Protein AF-A0A0S3UJC1-F1 (afdb_monomer)

Sequence (172 aa):
MKTEENPIAEGQLEIYDGTDDLPFRCIKFSKAYITEFRETFDVLSGGEMTTYVQISPMEMTINKRLDIERRLFWLWNRTPQKPMQMQEVVADPDVHINDAYWINPNGEKCREFPIGEAVKLYLVLGNYNVGQTIQFDFEEETDEGVCHASCSGRTDDKGMVIIEDFELTKKE

Structure (mmCIF, N/CA/C/O backbone):
data_AF-A0A0S3UJC1-F1
#
_entry.id   AF-A0A0S3UJC1-F1
#
loop_
_atom_site.group_PDB
_atom_site.id
_atom_site.type_symbol
_atom_site.label_atom_id
_atom_site.label_alt_id
_atom_site.label_comp_id
_atom_site.label_asym_id
_atom_site.label_entity_id
_atom_site.label_seq_id
_atom_site.pdbx_PDB_ins_code
_atom_site.Cartn_x
_atom_site.Cartn_y
_atom_site.Cartn_z
_atom_site.occupancy
_atom_site.B_iso_or_equiv
_atom_site.auth_seq_id
_atom_site.auth_comp_id
_atom_site.auth_asym_id
_atom_site.auth_atom_id
_atom_site.pdbx_PDB_model_num
ATOM 1 N N . MET A 1 1 ? 34.733 -0.532 -36.018 1.00 43.62 1 MET A N 1
ATOM 2 C CA . MET A 1 1 ? 35.563 0.095 -34.967 1.00 43.62 1 MET A CA 1
ATOM 3 C C . MET A 1 1 ? 34.755 0.066 -33.684 1.00 43.62 1 MET A C 1
ATOM 5 O O . MET A 1 1 ? 33.638 0.551 -33.708 1.00 43.62 1 MET A O 1
ATOM 9 N N . LYS A 1 2 ? 35.263 -0.535 -32.602 1.00 46.19 2 LYS A N 1
ATOM 10 C CA . LYS A 1 2 ? 34.748 -0.235 -31.259 1.00 46.19 2 LYS A CA 1
ATOM 11 C C . LYS A 1 2 ? 35.400 1.090 -30.883 1.00 46.19 2 LYS A C 1
ATOM 13 O O . LYS A 1 2 ? 36.593 1.095 -30.609 1.00 46.19 2 LYS A O 1
ATOM 18 N N . THR A 1 3 ? 34.697 2.203 -31.045 1.00 52.50 3 THR A N 1
ATOM 19 C CA . THR A 1 3 ? 35.286 3.541 -30.857 1.00 52.50 3 THR A CA 1
ATOM 20 C C . THR A 1 3 ? 35.472 3.916 -29.392 1.00 52.50 3 THR A C 1
ATOM 22 O O . THR A 1 3 ? 36.123 4.914 -29.114 1.00 52.50 3 THR A O 1
ATOM 25 N N . GLU A 1 4 ? 34.963 3.116 -28.456 1.00 56.91 4 GLU A N 1
ATOM 26 C CA . GLU A 1 4 ? 35.023 3.420 -27.029 1.00 56.91 4 GLU A CA 1
ATOM 27 C C . GLU A 1 4 ? 35.572 2.227 -26.237 1.00 56.91 4 GLU A C 1
ATOM 29 O O . GLU A 1 4 ? 35.058 1.109 -26.332 1.00 56.91 4 GLU A O 1
ATOM 34 N N . GLU A 1 5 ? 36.636 2.467 -25.463 1.00 56.91 5 GLU A N 1
ATOM 35 C CA . GLU A 1 5 ? 37.244 1.471 -24.565 1.00 56.91 5 GLU A CA 1
ATOM 36 C C . GLU A 1 5 ? 36.394 1.232 -23.306 1.00 56.91 5 GLU A C 1
ATOM 38 O O . GLU A 1 5 ? 36.398 0.130 -22.760 1.00 56.91 5 GLU A O 1
ATOM 43 N N . ASN A 1 6 ? 35.599 2.223 -22.890 1.00 57.81 6 ASN A N 1
ATOM 44 C CA . ASN A 1 6 ? 34.696 2.160 -21.740 1.00 57.81 6 ASN A CA 1
ATOM 45 C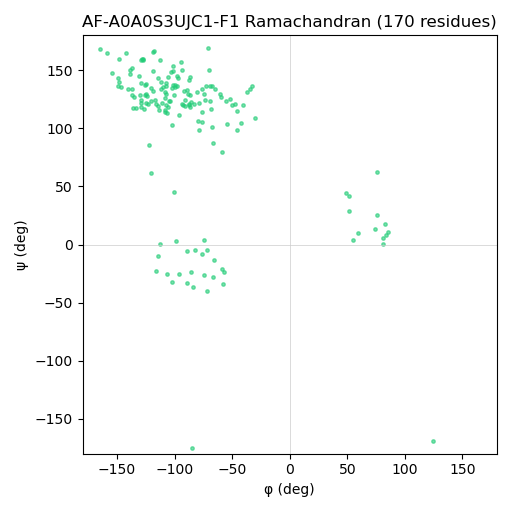 C . ASN A 1 6 ? 33.293 2.650 -22.145 1.00 57.81 6 ASN A C 1
ATOM 47 O O . ASN A 1 6 ? 33.212 3.553 -22.971 1.00 57.81 6 ASN A O 1
ATOM 51 N N . PRO A 1 7 ? 32.199 2.085 -21.601 1.00 61.50 7 PRO A N 1
ATOM 52 C CA . PRO A 1 7 ? 30.844 2.527 -21.915 1.00 61.50 7 PRO A CA 1
ATOM 53 C C . PRO A 1 7 ? 30.569 3.863 -21.222 1.00 61.50 7 PRO A C 1
ATOM 55 O O . PRO A 1 7 ? 30.722 3.959 -20.005 1.00 61.50 7 PRO A O 1
ATOM 58 N N . ILE A 1 8 ? 30.177 4.885 -21.982 1.00 61.50 8 ILE A N 1
ATOM 59 C CA . ILE A 1 8 ? 30.103 6.269 -21.472 1.00 61.50 8 ILE A CA 1
ATOM 60 C C . ILE A 1 8 ? 28.668 6.813 -21.484 1.00 61.50 8 ILE A C 1
ATOM 62 O O . ILE A 1 8 ? 28.347 7.721 -20.724 1.00 61.50 8 ILE A O 1
ATOM 66 N N . ALA A 1 9 ? 27.782 6.263 -22.320 1.00 64.38 9 ALA A N 1
ATOM 67 C CA . ALA A 1 9 ? 26.493 6.886 -22.594 1.00 64.38 9 ALA A CA 1
ATOM 68 C C . ALA A 1 9 ? 25.361 6.318 -21.722 1.00 64.38 9 ALA A C 1
ATOM 70 O O . ALA A 1 9 ? 24.917 5.177 -21.900 1.00 64.38 9 ALA A O 1
ATOM 71 N N . GLU A 1 10 ? 24.868 7.152 -20.809 1.00 81.38 10 GLU A N 1
ATOM 72 C CA . GLU A 1 10 ? 23.482 7.104 -20.344 1.00 81.38 10 GLU A CA 1
ATOM 73 C C . GLU A 1 10 ? 22.629 7.964 -21.277 1.00 81.38 10 GLU A C 1
ATOM 75 O O . GLU A 1 10 ? 23.070 9.015 -21.746 1.00 81.38 10 GLU A O 1
ATOM 80 N N . GLY A 1 11 ? 21.411 7.524 -21.575 1.00 83.88 11 GLY A N 1
ATOM 81 C CA . GLY A 1 11 ? 20.550 8.269 -22.480 1.00 83.88 11 GLY A CA 1
ATOM 82 C C . GLY A 1 11 ? 19.095 7.842 -22.441 1.00 83.88 11 GLY A C 1
ATOM 83 O O . GLY A 1 11 ? 18.719 6.818 -21.861 1.00 83.88 11 GLY A O 1
ATOM 84 N N . GLN A 1 12 ? 18.265 8.672 -23.064 1.00 88.81 12 GLN A N 1
ATOM 85 C CA . GLN A 1 12 ? 16.825 8.494 -23.115 1.00 88.81 12 GLN A CA 1
ATOM 86 C C . GLN A 1 12 ? 16.295 8.873 -24.501 1.00 88.81 12 GLN A C 1
ATOM 88 O O . GLN A 1 12 ? 16.650 9.915 -25.043 1.00 88.81 12 GLN A O 1
ATOM 93 N N . LEU A 1 13 ? 15.436 8.018 -25.060 1.00 87.62 13 LEU A N 1
ATOM 94 C CA . LEU A 1 13 ? 14.645 8.286 -26.257 1.00 87.62 13 LEU A CA 1
ATOM 95 C C . LEU A 1 13 ? 13.173 8.392 -25.862 1.00 87.62 13 LEU A C 1
ATOM 97 O O . LEU A 1 13 ? 12.596 7.444 -25.318 1.00 87.62 13 LEU A O 1
ATOM 101 N N . GLU A 1 14 ? 12.574 9.537 -26.158 1.00 89.12 14 GLU A N 1
ATOM 102 C CA . GLU A 1 14 ? 11.166 9.827 -25.907 1.00 89.12 14 GLU A CA 1
ATOM 103 C C . GLU A 1 14 ? 10.409 9.933 -27.230 1.00 89.12 14 GLU A C 1
ATOM 105 O O . GLU A 1 14 ? 10.867 10.570 -28.176 1.00 89.12 14 GLU A O 1
ATOM 110 N N . ILE A 1 15 ? 9.251 9.284 -27.296 1.00 86.38 15 ILE A N 1
ATOM 111 C CA . ILE A 1 15 ? 8.338 9.324 -28.435 1.00 86.38 15 ILE A CA 1
ATOM 112 C C . ILE A 1 15 ? 7.014 9.872 -27.925 1.00 86.38 15 ILE A C 1
ATOM 114 O O . ILE A 1 15 ? 6.423 9.297 -27.008 1.00 86.38 15 ILE A O 1
ATOM 118 N N . TYR A 1 16 ? 6.563 10.954 -28.546 1.00 84.31 16 TYR A N 1
ATOM 119 C CA . TYR A 1 16 ? 5.320 11.651 -28.244 1.00 84.31 16 TYR A CA 1
ATOM 120 C C . TYR A 1 16 ? 4.290 11.344 -29.336 1.00 84.31 16 TYR A C 1
ATOM 122 O O . TYR A 1 16 ? 4.651 11.199 -30.504 1.00 84.31 16 TYR A O 1
ATOM 130 N N . ASP A 1 17 ? 3.019 11.226 -28.960 1.00 83.00 17 ASP A N 1
ATOM 131 C CA . ASP A 1 17 ? 1.898 11.053 -29.897 1.00 83.00 17 ASP A CA 1
ATOM 132 C C . ASP A 1 17 ? 1.306 12.392 -30.375 1.00 83.00 17 ASP A C 1
ATOM 134 O O . ASP A 1 17 ? 0.464 12.415 -31.272 1.00 83.00 17 ASP A O 1
ATOM 138 N N . GLY A 1 18 ? 1.793 13.503 -29.814 1.00 76.44 18 GLY A N 1
ATOM 139 C CA . GLY A 1 18 ? 1.389 14.861 -30.161 1.00 76.44 18 GLY A CA 1
ATOM 140 C C . GLY A 1 18 ? 0.092 15.322 -29.495 1.00 76.44 18 GLY A C 1
ATOM 141 O O . GLY A 1 18 ? -0.371 16.411 -29.827 1.00 76.44 18 GLY A O 1
ATOM 142 N N . THR A 1 19 ? -0.497 14.528 -28.590 1.00 76.75 19 THR A N 1
ATOM 143 C CA . THR A 1 19 ? -1.744 14.888 -27.893 1.00 76.75 19 THR A CA 1
ATOM 144 C C . THR A 1 19 ? -1.540 15.368 -26.461 1.00 76.75 19 THR A C 1
ATOM 146 O O . THR A 1 19 ? -2.280 16.245 -26.025 1.00 76.75 19 THR A O 1
ATOM 149 N N . ASP A 1 20 ? -0.522 14.853 -25.768 1.00 71.50 20 ASP A N 1
ATOM 150 C CA . ASP A 1 20 ? -0.174 15.228 -24.395 1.00 71.50 20 ASP A CA 1
ATOM 151 C C . ASP A 1 20 ? 1.312 15.617 -24.287 1.00 71.50 20 ASP A C 1
ATOM 153 O O . ASP A 1 20 ? 2.147 15.185 -25.084 1.00 71.50 20 ASP A O 1
ATOM 157 N N . ASP A 1 21 ? 1.665 16.358 -23.231 1.00 76.00 21 ASP A N 1
ATOM 158 C CA . ASP A 1 21 ? 3.061 16.684 -22.879 1.00 76.00 21 ASP A CA 1
ATOM 159 C C . ASP A 1 21 ? 3.828 15.487 -22.271 1.00 76.00 21 ASP A C 1
ATOM 161 O O . ASP A 1 21 ? 4.977 15.614 -21.842 1.00 76.00 21 ASP A O 1
ATOM 165 N N . LEU A 1 22 ? 3.203 14.307 -22.200 1.00 75.50 22 LEU A N 1
ATOM 166 C CA . LEU A 1 22 ? 3.811 13.090 -21.672 1.00 75.50 22 LEU A CA 1
ATOM 167 C C . LEU A 1 22 ? 4.235 12.157 -22.816 1.00 75.50 22 LEU A C 1
ATOM 169 O O . LEU A 1 22 ? 3.449 11.898 -23.726 1.00 75.50 22 LEU A O 1
ATOM 173 N N . PRO A 1 23 ? 5.450 11.579 -22.771 1.00 77.94 23 PRO A N 1
ATOM 174 C CA . PRO A 1 23 ? 5.900 10.682 -23.823 1.00 77.94 23 PRO A CA 1
ATOM 175 C C . PRO A 1 23 ? 5.109 9.368 -23.806 1.00 77.94 23 PRO A C 1
ATOM 177 O O . PRO A 1 23 ? 5.136 8.613 -22.830 1.00 77.94 23 PRO A O 1
ATOM 180 N N . PHE A 1 24 ? 4.480 9.042 -24.936 1.00 77.75 24 PHE A N 1
ATOM 181 C CA . PHE A 1 24 ? 3.821 7.759 -25.196 1.00 77.75 24 PHE A CA 1
ATOM 182 C C . PHE A 1 24 ? 4.787 6.566 -25.060 1.00 77.75 24 PHE A C 1
ATOM 184 O O . PHE A 1 24 ? 4.417 5.465 -24.624 1.00 77.75 24 PHE A O 1
ATOM 191 N N . ARG A 1 25 ? 6.063 6.765 -25.420 1.00 79.50 25 ARG A N 1
ATOM 192 C CA . ARG A 1 25 ? 7.129 5.786 -25.188 1.00 79.50 25 ARG A CA 1
ATOM 193 C C . ARG A 1 25 ? 8.405 6.447 -24.688 1.00 79.50 25 ARG A C 1
ATOM 195 O O . ARG A 1 25 ? 8.886 7.404 -25.269 1.00 79.50 25 ARG A O 1
ATOM 202 N N . CYS A 1 26 ? 8.987 5.866 -23.650 1.00 83.75 26 CYS A N 1
ATOM 203 C CA . CYS A 1 26 ? 10.252 6.259 -23.059 1.00 83.75 26 CYS A CA 1
ATOM 204 C C . CYS A 1 26 ? 11.175 5.037 -23.003 1.00 83.75 26 CYS A C 1
ATOM 206 O O . CYS A 1 26 ? 10.890 4.065 -22.294 1.00 83.75 26 CYS A O 1
ATOM 208 N N . ILE A 1 27 ? 12.289 5.098 -23.730 1.00 84.81 27 ILE A N 1
ATOM 209 C CA . ILE A 1 27 ? 13.362 4.103 -23.700 1.00 84.81 27 ILE A CA 1
ATOM 210 C C . ILE A 1 27 ? 14.550 4.735 -22.986 1.00 84.81 27 ILE A C 1
ATOM 212 O O . ILE A 1 27 ? 15.106 5.711 -23.474 1.00 84.81 27 ILE A O 1
ATOM 216 N N . LYS A 1 28 ? 14.930 4.188 -21.834 1.00 88.19 28 LYS A N 1
ATOM 217 C CA . LYS A 1 28 ? 16.119 4.606 -21.082 1.00 88.19 28 LYS A CA 1
ATOM 218 C C . LYS A 1 28 ? 17.184 3.540 -21.218 1.00 88.19 28 LYS A C 1
ATOM 220 O O . LYS A 1 28 ? 16.857 2.357 -21.153 1.00 88.19 28 LYS A O 1
ATOM 225 N N . PHE A 1 29 ? 18.432 3.939 -21.389 1.00 86.81 29 PHE A N 1
ATOM 226 C CA . PHE A 1 29 ? 19.550 3.013 -21.485 1.00 86.81 29 PHE A CA 1
ATOM 227 C C . PHE A 1 29 ? 20.757 3.522 -20.702 1.00 86.81 29 PHE A C 1
ATOM 229 O O . PHE A 1 29 ? 20.985 4.728 -20.613 1.00 86.81 29 PHE A O 1
ATOM 236 N N . SER A 1 30 ? 21.529 2.592 -20.142 1.00 82.75 30 SER A N 1
ATOM 237 C CA . SER A 1 30 ? 22.756 2.881 -19.398 1.00 82.75 30 SER A CA 1
ATOM 238 C C . SER A 1 30 ? 23.918 2.037 -19.927 1.00 82.75 30 SER A C 1
ATOM 240 O O . SER A 1 30 ? 23.724 1.001 -20.587 1.00 82.75 30 SER A O 1
ATOM 242 N N . LYS A 1 31 ? 25.143 2.497 -19.635 1.00 81.94 31 LYS A N 1
ATOM 243 C CA . LYS A 1 31 ? 26.398 1.808 -19.979 1.00 81.94 31 LYS A CA 1
ATOM 244 C C . LYS A 1 31 ? 26.422 1.372 -21.452 1.00 81.94 31 LYS A C 1
ATOM 246 O O . LYS A 1 31 ? 26.763 0.230 -21.772 1.00 81.94 31 LYS A O 1
ATOM 251 N N . ALA A 1 32 ? 26.002 2.259 -22.351 1.00 82.94 32 ALA A N 1
ATOM 252 C CA . ALA A 1 32 ? 25.951 1.964 -23.773 1.00 82.94 32 ALA A CA 1
ATOM 253 C C . ALA A 1 32 ? 27.280 2.255 -24.466 1.00 82.94 32 ALA A C 1
ATOM 255 O O . ALA A 1 32 ? 27.964 3.225 -24.147 1.00 82.94 32 ALA A O 1
ATOM 256 N N . TYR A 1 33 ? 27.605 1.406 -25.442 1.00 77.81 33 TYR A N 1
ATOM 257 C CA . TYR A 1 33 ? 28.673 1.650 -26.407 1.00 77.81 33 TYR A CA 1
ATOM 258 C C . TYR A 1 33 ? 28.079 2.117 -27.722 1.00 77.81 33 TYR A C 1
ATOM 260 O O . TYR A 1 33 ? 27.142 1.486 -28.223 1.00 77.81 33 TYR A O 1
ATOM 268 N N . ILE A 1 34 ? 28.677 3.128 -28.342 1.00 80.44 34 ILE A N 1
ATOM 269 C CA . ILE A 1 34 ? 28.425 3.402 -29.757 1.00 80.44 34 ILE A CA 1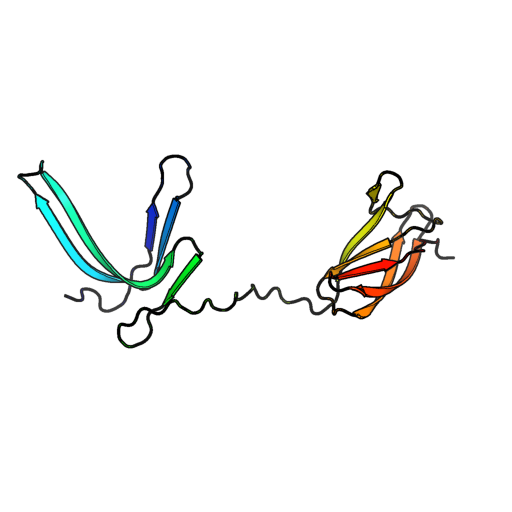
ATOM 270 C C . ILE A 1 34 ? 29.203 2.368 -30.576 1.00 80.44 34 ILE A C 1
ATOM 272 O O . ILE A 1 34 ? 30.430 2.294 -30.551 1.00 80.44 34 ILE A O 1
ATOM 276 N N . THR A 1 35 ? 28.465 1.507 -31.268 1.00 78.50 35 THR A N 1
ATOM 277 C CA . THR A 1 35 ? 29.023 0.406 -32.072 1.00 78.50 35 THR A CA 1
ATOM 278 C C . THR A 1 35 ? 29.158 0.758 -33.545 1.00 78.50 35 THR A C 1
ATOM 280 O O . THR A 1 35 ? 30.023 0.206 -34.225 1.00 78.50 35 THR A O 1
ATOM 283 N N . GLU A 1 36 ? 28.341 1.695 -34.020 1.00 79.94 36 GLU A N 1
ATOM 284 C CA . GLU A 1 36 ? 28.453 2.288 -35.344 1.00 79.94 36 GLU A CA 1
ATOM 285 C C . GLU A 1 36 ? 27.976 3.739 -35.287 1.00 79.94 36 GLU A C 1
ATOM 287 O O . GLU A 1 36 ? 26.985 4.057 -34.627 1.00 79.94 36 GLU A O 1
ATOM 292 N N . PHE A 1 37 ? 28.692 4.605 -35.994 1.00 83.38 37 PHE A N 1
ATOM 293 C CA . PHE A 1 37 ? 28.298 5.978 -36.264 1.00 83.38 37 PHE A CA 1
ATOM 294 C C . PHE A 1 37 ? 28.570 6.251 -37.739 1.00 83.38 37 PHE A C 1
ATOM 296 O O . PHE A 1 37 ? 29.680 6.003 -38.220 1.00 83.38 37 PHE A O 1
ATOM 303 N N . ARG A 1 38 ? 27.562 6.733 -38.462 1.00 84.06 38 ARG A N 1
ATOM 304 C CA . ARG A 1 38 ? 27.692 7.092 -39.872 1.00 84.06 38 ARG A CA 1
ATOM 305 C C . ARG A 1 38 ? 26.796 8.268 -40.190 1.00 84.06 38 ARG A C 1
ATOM 307 O O . ARG A 1 38 ? 25.618 8.252 -39.861 1.00 84.06 38 ARG A O 1
ATOM 314 N N . GLU A 1 39 ? 27.333 9.223 -40.924 1.00 87.25 39 GLU A N 1
ATOM 315 C CA . GLU A 1 39 ? 26.547 10.298 -41.515 1.00 87.25 39 GLU A CA 1
ATOM 316 C C . GLU A 1 39 ? 26.506 10.113 -43.024 1.00 87.25 39 GLU A C 1
ATOM 318 O O . GLU A 1 39 ? 27.511 9.787 -43.660 1.00 87.25 39 GLU A O 1
ATOM 323 N N . THR A 1 40 ? 25.321 10.274 -43.595 1.00 84.81 40 THR A N 1
ATOM 324 C CA . THR A 1 40 ? 25.106 10.239 -45.035 1.00 84.81 40 THR A CA 1
ATOM 325 C C . THR A 1 40 ? 24.432 11.528 -45.452 1.00 84.81 40 THR A C 1
ATOM 327 O O . THR A 1 40 ? 23.401 11.900 -44.897 1.00 84.81 40 THR A O 1
ATOM 330 N N . PHE A 1 41 ? 25.012 12.189 -46.443 1.00 79.94 41 PHE A N 1
ATOM 331 C CA . PHE A 1 41 ? 24.445 13.374 -47.060 1.00 79.94 41 PHE A CA 1
ATOM 332 C C . PHE A 1 41 ? 23.953 13.000 -48.452 1.00 79.94 41 PHE A C 1
ATOM 334 O O . PHE A 1 41 ? 24.761 12.623 -49.306 1.00 79.94 41 PHE A O 1
ATOM 341 N N . ASP A 1 42 ? 22.640 13.061 -48.668 1.00 77.44 42 ASP A N 1
ATOM 342 C CA . ASP A 1 42 ? 22.052 12.738 -49.964 1.00 77.44 42 ASP A CA 1
ATOM 343 C C . ASP A 1 42 ? 21.680 14.014 -50.724 1.00 77.44 42 ASP A C 1
ATOM 345 O O . ASP A 1 42 ? 20.665 14.665 -50.475 1.00 77.44 42 ASP A O 1
ATOM 349 N N . VAL A 1 43 ? 22.525 14.353 -51.698 1.00 70.75 43 VAL A N 1
ATOM 350 C CA . VAL A 1 43 ? 22.334 15.508 -52.585 1.00 70.75 43 VAL A CA 1
ATOM 351 C C . VAL A 1 43 ? 21.111 15.325 -53.494 1.00 70.75 43 VAL A C 1
ATOM 353 O O . VAL A 1 43 ? 20.505 16.310 -53.908 1.00 70.75 43 VAL A O 1
ATOM 356 N N . LEU A 1 44 ? 20.742 14.082 -53.817 1.00 72.88 44 LEU A N 1
ATOM 357 C CA . LEU A 1 44 ? 19.658 13.763 -54.748 1.00 72.88 44 LEU A CA 1
ATOM 358 C C . LEU A 1 44 ? 18.286 13.740 -54.059 1.00 72.88 44 LEU A C 1
ATOM 360 O O . LEU A 1 44 ? 17.279 14.002 -54.715 1.00 72.88 44 LEU A O 1
ATOM 364 N N . SER A 1 45 ? 18.253 13.511 -52.745 1.00 64.31 45 SER A N 1
ATOM 365 C CA . SER A 1 45 ? 17.041 13.505 -51.911 1.00 64.31 45 SER A CA 1
ATOM 366 C C . SER A 1 45 ? 16.874 14.812 -51.123 1.00 64.31 45 SER A C 1
ATOM 368 O O . SER A 1 45 ? 16.596 14.804 -49.931 1.00 64.31 45 SER A O 1
ATOM 370 N N . GLY A 1 46 ? 17.075 15.958 -51.781 1.00 68.75 46 GLY A N 1
ATOM 371 C CA . GLY A 1 46 ? 16.794 17.272 -51.188 1.00 68.75 46 GLY A CA 1
ATOM 372 C C . GLY A 1 46 ? 17.895 17.855 -50.293 1.00 68.75 46 GLY A C 1
ATOM 373 O O . GLY A 1 46 ? 17.672 18.900 -49.686 1.00 68.75 46 GLY A O 1
ATOM 374 N N . GLY A 1 47 ? 19.085 17.244 -50.238 1.00 74.50 47 GLY A N 1
ATOM 375 C CA . GLY A 1 47 ? 20.201 17.748 -49.429 1.00 74.50 47 GLY A CA 1
ATOM 376 C C . GLY A 1 47 ? 20.034 17.478 -47.935 1.00 74.50 47 GLY A C 1
ATOM 377 O O . GLY A 1 47 ? 20.573 18.215 -47.110 1.00 74.50 47 GLY A O 1
ATOM 378 N N . GLU A 1 48 ? 19.270 16.447 -47.575 1.00 78.19 48 GLU A N 1
ATOM 379 C CA . GLU A 1 48 ? 19.087 16.048 -46.186 1.00 78.19 48 GLU A CA 1
ATOM 380 C C . GLU A 1 48 ? 20.328 15.307 -45.670 1.00 78.19 48 GLU A C 1
ATOM 382 O O . GLU A 1 48 ? 20.886 14.413 -46.317 1.00 78.19 48 GLU A O 1
ATOM 387 N N . MET A 1 49 ? 20.769 15.690 -44.473 1.00 83.50 49 MET A N 1
ATOM 388 C CA . MET A 1 49 ? 21.816 14.983 -43.747 1.00 83.50 49 MET A CA 1
ATOM 389 C C . MET A 1 49 ? 21.161 13.986 -42.798 1.00 83.50 49 MET A C 1
ATOM 391 O O . MET A 1 49 ? 20.389 14.372 -41.924 1.00 83.50 49 MET A O 1
ATOM 395 N N . THR A 1 50 ? 21.472 12.703 -42.965 1.00 84.25 50 THR A N 1
ATOM 396 C CA . THR A 1 50 ? 21.004 11.643 -42.069 1.00 84.25 50 THR A CA 1
ATOM 397 C C . THR A 1 50 ? 22.161 11.122 -41.234 1.00 84.25 50 THR A C 1
ATOM 399 O O . THR A 1 50 ? 23.172 10.671 -41.774 1.00 84.25 50 THR A O 1
ATOM 402 N N . THR A 1 51 ? 21.986 11.131 -39.917 1.00 84.25 51 THR A N 1
ATOM 403 C CA . THR A 1 51 ? 22.934 10.546 -38.968 1.00 84.25 51 THR A CA 1
ATOM 404 C C . THR A 1 51 ? 22.380 9.219 -38.456 1.00 84.25 51 THR A C 1
ATOM 406 O O . THR A 1 51 ? 21.288 9.154 -37.895 1.00 84.25 51 THR A O 1
ATOM 409 N N . TYR A 1 52 ? 23.154 8.154 -38.634 1.00 82.88 52 TYR A N 1
ATOM 410 C CA . TYR A 1 52 ? 22.886 6.816 -38.128 1.00 82.88 52 TYR A CA 1
ATOM 411 C C . TYR A 1 52 ? 23.788 6.536 -36.932 1.00 82.88 52 TYR A C 1
ATOM 413 O O . TYR A 1 52 ? 25.016 6.577 -37.038 1.00 82.88 52 TYR A O 1
ATOM 421 N N . VAL A 1 53 ? 23.169 6.202 -35.801 1.00 82.94 53 VAL A N 1
ATOM 422 C CA . VAL A 1 53 ? 23.874 5.806 -34.580 1.00 82.94 53 VAL A CA 1
ATOM 423 C C . VAL A 1 53 ? 23.355 4.448 -34.135 1.00 82.94 53 VAL A C 1
ATOM 425 O O . VAL A 1 53 ? 22.166 4.290 -33.862 1.00 82.94 53 VAL A O 1
ATOM 428 N N . GLN A 1 54 ? 24.251 3.468 -34.036 1.00 82.75 54 GLN A N 1
ATOM 429 C CA . GLN A 1 54 ? 23.941 2.169 -33.457 1.00 82.75 54 GLN A CA 1
ATOM 430 C C . GLN A 1 54 ? 24.584 2.051 -32.083 1.00 82.75 54 GLN A C 1
ATOM 432 O O . GLN A 1 54 ? 25.808 1.946 -31.957 1.00 82.75 54 GLN A O 1
ATOM 437 N N . ILE A 1 55 ? 23.747 1.994 -31.053 1.00 84.00 55 ILE A N 1
ATOM 438 C CA . ILE A 1 55 ? 24.183 1.786 -29.675 1.00 84.00 55 ILE A CA 1
ATOM 439 C C . ILE A 1 55 ? 23.980 0.340 -29.223 1.00 84.00 55 ILE A C 1
ATOM 441 O O . ILE A 1 55 ? 23.055 -0.351 -29.643 1.00 84.00 55 ILE A O 1
ATOM 445 N N . SER A 1 56 ? 24.848 -0.107 -28.324 1.00 79.12 56 SER A N 1
ATOM 446 C CA . SER A 1 56 ? 24.773 -1.397 -27.649 1.00 79.12 56 SER A CA 1
ATOM 447 C C . SER A 1 56 ? 24.729 -1.164 -26.135 1.00 79.12 56 SER A C 1
ATOM 449 O O . SER A 1 56 ? 25.788 -1.191 -25.497 1.00 79.12 56 SER A O 1
ATOM 451 N N . PRO A 1 57 ? 23.539 -0.935 -25.552 1.00 80.25 57 PRO A N 1
ATOM 452 C CA . PRO A 1 57 ? 23.379 -0.768 -24.111 1.00 80.25 57 PRO A CA 1
ATOM 453 C C . PRO A 1 57 ? 23.597 -2.076 -23.343 1.00 80.25 57 PRO A C 1
ATOM 455 O O . PRO A 1 57 ? 23.349 -3.169 -23.867 1.00 80.25 57 PRO A O 1
ATOM 458 N N . MET A 1 58 ? 24.080 -1.964 -22.102 1.00 72.56 58 MET A N 1
ATOM 459 C CA . MET A 1 58 ? 24.149 -3.101 -21.172 1.00 72.56 58 MET A CA 1
ATOM 460 C C . MET A 1 58 ? 22.864 -3.249 -20.351 1.00 72.56 58 MET A C 1
ATOM 462 O O . MET A 1 58 ? 22.473 -4.379 -20.055 1.00 72.56 58 MET A O 1
ATOM 466 N N . GLU A 1 59 ? 22.208 -2.130 -20.034 1.00 75.62 59 GLU A N 1
ATOM 467 C CA . GLU A 1 59 ? 20.934 -2.065 -19.312 1.00 75.62 59 GLU A CA 1
ATOM 468 C C . GLU A 1 59 ? 19.965 -1.173 -20.097 1.00 75.62 59 GLU A C 1
ATOM 470 O O . GLU A 1 59 ? 20.358 -0.130 -20.635 1.00 75.62 59 GLU A O 1
ATOM 475 N N . MET A 1 60 ? 18.699 -1.578 -20.186 1.00 78.56 60 MET A N 1
ATOM 476 C CA . MET A 1 60 ? 17.674 -0.816 -20.895 1.00 78.56 60 MET A CA 1
ATOM 477 C C . MET A 1 60 ? 16.294 -1.012 -20.268 1.00 78.56 60 MET A C 1
ATOM 479 O O . MET A 1 60 ? 15.872 -2.138 -20.007 1.00 78.56 60 MET A O 1
ATOM 483 N N . THR A 1 61 ? 15.552 0.085 -20.115 1.00 76.38 61 THR A N 1
ATOM 484 C CA . THR A 1 61 ? 14.169 0.087 -19.630 1.00 76.38 61 THR A CA 1
ATOM 485 C C . THR A 1 61 ? 13.222 0.698 -20.655 1.00 76.38 61 THR A C 1
ATOM 487 O O . THR A 1 61 ? 13.481 1.779 -21.183 1.00 76.38 61 THR A O 1
ATOM 490 N N . ILE A 1 62 ? 12.075 0.053 -20.886 1.00 76.31 62 ILE A N 1
ATOM 491 C CA . ILE A 1 62 ? 11.002 0.572 -21.752 1.00 76.31 62 ILE A CA 1
ATOM 492 C C . ILE A 1 62 ? 9.745 0.827 -20.912 1.00 76.31 62 ILE A C 1
ATOM 494 O O . ILE A 1 62 ? 9.207 -0.092 -20.288 1.00 76.31 62 ILE A O 1
ATOM 498 N N . ASN A 1 63 ? 9.267 2.077 -20.888 1.00 68.44 63 ASN A N 1
ATOM 499 C CA . ASN A 1 63 ? 8.028 2.515 -20.221 1.00 68.44 63 ASN A CA 1
ATOM 500 C C . ASN A 1 63 ? 7.894 2.080 -18.742 1.00 68.44 63 ASN A C 1
ATOM 502 O O . ASN A 1 63 ? 6.780 1.867 -18.268 1.00 68.44 63 ASN A O 1
ATOM 506 N N . LYS A 1 64 ? 9.012 1.901 -18.017 1.00 56.91 64 LYS A N 1
ATOM 507 C CA . LYS A 1 64 ? 9.076 1.356 -16.638 1.00 56.91 64 LYS A CA 1
ATOM 508 C C . LYS A 1 64 ? 8.496 -0.065 -16.457 1.00 56.91 64 LYS A C 1
ATOM 510 O O . LYS A 1 64 ? 8.328 -0.507 -15.327 1.00 56.91 64 LYS A O 1
ATOM 515 N N . ARG A 1 65 ? 8.173 -0.786 -17.540 1.00 48.75 65 ARG A N 1
ATOM 516 C CA . ARG A 1 65 ? 7.508 -2.108 -17.492 1.00 48.75 65 ARG A CA 1
ATOM 517 C C . ARG A 1 65 ? 8.432 -3.274 -17.824 1.00 48.75 65 ARG A C 1
ATOM 519 O O . ARG A 1 65 ? 8.163 -4.396 -17.404 1.00 48.75 65 ARG A O 1
ATOM 526 N N . LEU A 1 66 ? 9.487 -3.023 -18.593 1.00 51.06 66 LEU A N 1
ATOM 527 C CA . LEU A 1 66 ? 10.398 -4.052 -19.078 1.00 51.06 66 LEU A CA 1
ATOM 528 C C . LEU A 1 66 ? 11.832 -3.632 -18.773 1.00 51.06 66 LEU A C 1
ATOM 530 O O . LEU A 1 66 ? 12.264 -2.593 -19.269 1.00 51.06 66 LEU A O 1
ATOM 534 N N . ASP A 1 67 ? 12.519 -4.437 -17.967 1.00 53.75 67 ASP A N 1
ATOM 535 C CA . ASP A 1 67 ? 13.938 -4.300 -17.646 1.00 53.75 67 ASP A CA 1
ATOM 536 C C . ASP A 1 67 ? 14.714 -5.426 -18.346 1.00 53.75 67 ASP A C 1
ATOM 538 O O . ASP A 1 67 ? 14.284 -6.587 -18.340 1.00 53.75 67 ASP A O 1
ATOM 542 N N . ILE A 1 68 ? 15.798 -5.073 -19.033 1.00 56.44 68 ILE A N 1
ATOM 543 C CA . ILE A 1 68 ? 16.598 -5.989 -19.850 1.00 56.44 68 ILE A CA 1
ATOM 544 C C . ILE A 1 68 ? 18.078 -5.756 -19.539 1.00 56.44 68 ILE A C 1
ATOM 546 O O . ILE A 1 68 ? 18.620 -4.692 -19.835 1.00 56.44 68 ILE A O 1
ATOM 550 N N . GLU A 1 69 ? 18.738 -6.786 -19.010 1.00 49.12 69 GLU A N 1
ATOM 551 C CA . GLU A 1 69 ? 20.179 -6.831 -18.750 1.00 49.12 69 GLU A CA 1
ATOM 552 C C . GLU A 1 69 ? 20.874 -7.843 -19.676 1.00 49.12 69 GLU A C 1
ATOM 554 O O . GLU A 1 69 ? 20.397 -8.964 -19.883 1.00 49.12 69 GLU A O 1
ATOM 559 N N . ARG A 1 70 ? 22.063 -7.500 -20.187 1.00 43.38 70 ARG A N 1
ATOM 560 C CA . ARG A 1 70 ? 22.934 -8.469 -20.879 1.00 43.38 70 ARG A CA 1
ATOM 561 C C . ARG A 1 70 ? 23.837 -9.200 -19.883 1.00 43.38 70 ARG A C 1
ATOM 563 O O . ARG A 1 70 ? 24.697 -8.587 -19.259 1.00 43.38 70 ARG A O 1
ATOM 570 N N . ARG A 1 71 ? 23.730 -10.533 -19.810 1.00 50.69 71 ARG A N 1
ATOM 571 C CA . ARG A 1 71 ? 24.747 -11.410 -19.187 1.00 50.69 71 ARG A CA 1
ATOM 572 C C . ARG A 1 71 ? 25.432 -12.283 -20.244 1.00 50.69 71 ARG A C 1
ATOM 574 O O . ARG A 1 71 ? 24.920 -12.414 -21.351 1.00 50.69 71 ARG A O 1
ATOM 581 N N . LEU A 1 72 ? 26.634 -12.777 -19.916 1.00 40.38 72 LEU A N 1
ATOM 582 C CA . LEU A 1 72 ? 27.612 -13.412 -20.818 1.00 40.38 72 LEU A CA 1
ATOM 583 C C . LEU A 1 72 ? 27.006 -14.221 -21.993 1.00 40.38 72 LEU A C 1
ATOM 585 O O . LEU A 1 72 ? 26.126 -15.050 -21.791 1.00 40.38 72 LEU A O 1
ATOM 589 N N . PHE A 1 73 ? 27.592 -14.033 -23.188 1.00 34.91 73 PHE A N 1
ATOM 590 C CA . PHE A 1 73 ? 27.319 -14.731 -24.464 1.00 34.91 73 PHE A CA 1
ATOM 591 C C . PHE A 1 73 ? 26.043 -14.348 -25.242 1.00 34.91 73 PHE A C 1
ATOM 593 O O . PHE A 1 73 ? 25.217 -15.203 -25.534 1.00 34.91 73 PHE A O 1
ATOM 600 N N . TRP A 1 74 ? 25.941 -13.085 -25.686 1.00 42.09 74 TRP A N 1
ATOM 601 C CA . TRP A 1 74 ? 25.048 -12.602 -26.773 1.00 42.09 74 TRP A CA 1
ATOM 602 C C . TRP A 1 74 ? 23.534 -12.887 -26.663 1.00 42.09 74 TRP A C 1
ATOM 604 O O . TRP A 1 74 ? 22.786 -12.510 -27.562 1.00 42.09 74 TRP A O 1
ATOM 614 N N . LEU A 1 75 ? 23.062 -13.485 -25.571 1.00 40.34 75 LEU A N 1
ATOM 615 C CA . LEU A 1 75 ? 21.660 -13.823 -25.354 1.00 40.34 75 LEU A CA 1
ATOM 616 C C . LEU A 1 75 ? 20.952 -12.695 -24.601 1.00 40.34 75 LEU A C 1
ATOM 618 O O . LEU A 1 75 ? 21.313 -12.347 -23.476 1.00 40.34 75 LEU A O 1
ATOM 622 N N . TRP A 1 76 ? 19.925 -12.129 -25.235 1.00 44.50 76 TRP A N 1
ATOM 623 C CA . TRP A 1 76 ? 18.980 -11.227 -24.588 1.00 44.50 76 TRP A CA 1
ATOM 624 C C . TRP A 1 76 ? 18.028 -12.061 -23.738 1.00 44.50 76 TRP A C 1
ATOM 626 O O . TRP A 1 76 ? 17.135 -12.719 -24.267 1.00 44.50 76 TRP A O 1
ATOM 636 N N . ASN A 1 77 ? 18.203 -12.034 -22.424 1.00 48.00 77 ASN A N 1
ATOM 637 C CA . ASN A 1 77 ? 17.180 -12.525 -21.516 1.00 48.00 77 ASN A CA 1
ATOM 638 C C . ASN A 1 77 ? 16.393 -11.314 -21.024 1.00 48.00 77 ASN A C 1
ATOM 640 O O . ASN A 1 77 ? 16.987 -10.295 -20.678 1.00 48.00 77 ASN A O 1
ATOM 644 N N . ARG A 1 78 ? 15.056 -11.414 -20.969 1.00 45.78 78 ARG A N 1
ATOM 645 C CA . ARG A 1 78 ? 14.312 -10.547 -20.047 1.00 45.78 78 ARG A CA 1
ATOM 646 C C . ARG A 1 78 ? 14.982 -10.742 -18.700 1.00 45.78 78 ARG A C 1
ATOM 648 O O . ARG A 1 78 ? 15.117 -11.894 -18.276 1.00 45.78 78 ARG A O 1
ATOM 655 N N . THR A 1 79 ? 15.421 -9.670 -18.053 1.00 44.84 79 THR A N 1
ATOM 656 C CA . THR A 1 79 ? 15.784 -9.794 -16.649 1.00 44.84 79 THR A CA 1
ATOM 657 C C . THR A 1 79 ? 14.526 -10.371 -16.002 1.00 44.84 79 THR A C 1
ATOM 659 O O . THR A 1 79 ? 13.441 -9.814 -16.226 1.00 44.84 79 THR A O 1
ATOM 662 N N . PRO A 1 80 ? 14.581 -11.527 -15.304 1.00 43.28 80 PRO A N 1
ATOM 663 C CA . PRO A 1 80 ? 13.491 -11.846 -14.403 1.00 43.28 80 PRO A CA 1
ATOM 664 C C . PRO A 1 80 ? 13.353 -10.578 -13.585 1.00 43.28 80 PRO A C 1
ATOM 666 O O . PRO A 1 80 ? 14.370 -10.120 -13.055 1.00 43.28 80 PRO A O 1
ATOM 669 N N . GLN A 1 81 ? 12.173 -9.942 -13.627 1.00 40.56 81 GLN A N 1
ATOM 670 C CA . GLN A 1 81 ? 11.921 -8.770 -12.801 1.00 40.56 81 GLN A CA 1
ATOM 671 C C . GLN A 1 81 ? 12.548 -9.113 -11.462 1.00 40.56 81 GLN A C 1
ATOM 673 O O . GLN A 1 81 ? 12.206 -10.166 -10.910 1.00 40.56 81 GLN A O 1
ATOM 678 N N . LYS A 1 82 ? 13.527 -8.318 -10.995 1.00 41.34 82 LYS A N 1
ATOM 679 C CA . LYS A 1 82 ? 13.870 -8.378 -9.577 1.00 41.34 82 LYS A CA 1
ATOM 680 C C . LYS A 1 82 ? 12.498 -8.344 -8.917 1.00 41.34 82 LYS A C 1
ATOM 682 O O . LYS A 1 82 ? 11.779 -7.379 -9.208 1.00 41.34 82 LYS A O 1
ATOM 687 N N . PRO A 1 83 ? 12.067 -9.417 -8.217 1.00 38.81 83 PRO A N 1
ATOM 688 C CA . PRO A 1 83 ? 10.777 -9.389 -7.542 1.00 38.81 83 PRO A CA 1
ATOM 689 C C . PRO A 1 83 ? 10.806 -8.072 -6.810 1.00 38.81 83 PRO A C 1
ATOM 691 O O . PRO A 1 83 ? 11.836 -7.840 -6.170 1.00 38.81 83 PRO A O 1
ATOM 694 N N . MET A 1 84 ? 9.838 -7.190 -7.111 1.00 34.19 84 MET A N 1
ATOM 695 C CA . MET A 1 84 ? 9.892 -5.771 -6.762 1.00 34.19 84 MET A CA 1
ATOM 696 C C . MET A 1 84 ? 10.701 -5.656 -5.485 1.00 34.19 84 MET A C 1
ATOM 698 O O . MET A 1 84 ? 10.249 -6.149 -4.451 1.00 34.19 84 MET A O 1
ATOM 702 N N . GLN A 1 85 ? 11.924 -5.117 -5.560 1.00 42.91 85 GLN A N 1
ATOM 703 C CA . GLN A 1 85 ? 12.498 -4.586 -4.343 1.00 42.91 85 GLN A CA 1
ATOM 704 C C . GLN A 1 85 ? 11.572 -3.411 -4.084 1.00 42.91 85 GLN A C 1
ATOM 706 O O . GLN A 1 85 ? 11.774 -2.311 -4.598 1.00 42.91 85 GLN A O 1
ATOM 711 N N . MET A 1 86 ? 10.469 -3.709 -3.374 1.00 33.81 86 MET A N 1
ATOM 712 C CA . MET A 1 86 ? 9.827 -2.761 -2.495 1.00 33.81 86 MET A CA 1
ATOM 713 C C . MET A 1 86 ? 11.006 -2.016 -1.905 1.00 33.81 86 MET A C 1
ATOM 715 O O . MET A 1 86 ? 11.993 -2.652 -1.505 1.00 33.81 86 MET A O 1
ATOM 719 N N . GLN A 1 87 ? 10.946 -0.684 -1.926 1.00 32.84 87 GLN A N 1
ATOM 720 C CA . GLN A 1 87 ? 11.756 0.067 -0.983 1.00 32.84 87 GLN A CA 1
ATOM 721 C C . GLN A 1 87 ? 11.788 -0.769 0.297 1.00 32.84 87 GLN A C 1
ATOM 723 O O . GLN A 1 87 ? 10.738 -1.291 0.694 1.00 32.84 87 GLN A O 1
ATOM 728 N N . GLU A 1 88 ? 12.955 -0.948 0.909 1.00 41.25 88 GLU A N 1
ATOM 729 C CA . GLU A 1 88 ? 12.937 -1.100 2.353 1.00 41.25 88 GLU A CA 1
ATOM 730 C C . GLU A 1 88 ? 12.278 0.196 2.858 1.00 41.25 88 GLU A C 1
ATOM 732 O O . GLU A 1 88 ? 12.924 1.160 3.249 1.00 41.25 88 GLU A O 1
ATOM 737 N N . VAL A 1 89 ? 10.940 0.240 2.780 1.00 41.59 89 VAL A N 1
ATOM 738 C CA . VAL A 1 89 ? 10.106 0.556 3.909 1.00 41.59 89 VAL A CA 1
ATOM 739 C C . VAL A 1 89 ? 10.805 -0.243 4.974 1.00 41.59 89 VAL A C 1
ATOM 741 O O . VAL A 1 89 ? 10.829 -1.474 4.900 1.00 41.59 89 VAL A O 1
ATOM 744 N N . VAL A 1 90 ? 11.548 0.458 5.826 1.00 43.75 90 VAL A N 1
ATOM 745 C CA . VAL A 1 90 ? 11.905 -0.067 7.130 1.00 43.75 90 VAL A CA 1
A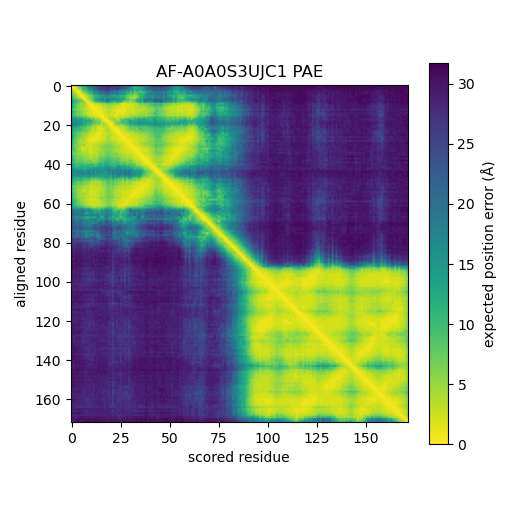TOM 746 C C . VAL A 1 90 ? 10.584 -0.623 7.616 1.00 43.75 90 VAL A C 1
ATOM 748 O O . VAL A 1 90 ? 9.666 0.154 7.873 1.00 43.75 90 VAL A O 1
ATOM 751 N N . ALA A 1 91 ? 10.409 -1.937 7.465 1.00 45.22 91 ALA A N 1
ATOM 752 C CA . ALA A 1 91 ? 9.145 -2.572 7.732 1.00 45.22 91 ALA A CA 1
ATOM 753 C C . ALA A 1 91 ? 9.058 -2.391 9.222 1.00 45.22 91 ALA A C 1
ATOM 755 O O . ALA A 1 91 ? 9.828 -3.030 9.933 1.00 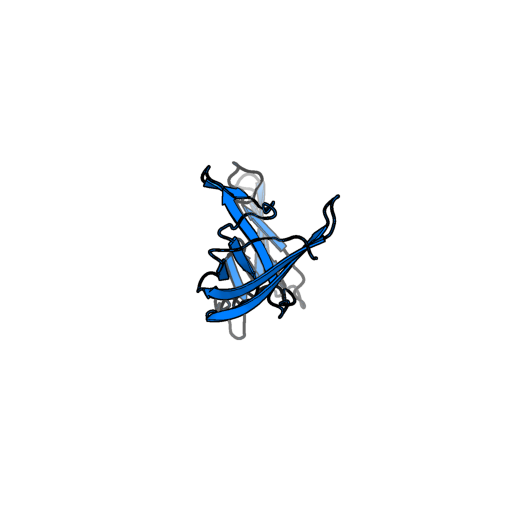45.22 91 ALA A O 1
ATOM 756 N N . ASP A 1 92 ? 8.271 -1.407 9.646 1.00 52.09 92 ASP A N 1
ATOM 757 C CA . ASP A 1 92 ? 7.984 -1.207 11.043 1.00 52.09 92 ASP A CA 1
ATOM 758 C C . ASP A 1 92 ? 7.453 -2.562 11.506 1.00 52.09 92 ASP A C 1
ATOM 760 O O . ASP A 1 92 ? 6.382 -2.970 11.051 1.00 52.09 92 ASP A O 1
ATOM 764 N N . PRO A 1 93 ? 8.243 -3.370 12.232 1.00 62.06 93 PRO A N 1
ATOM 765 C CA . PRO A 1 93 ? 7.814 -4.723 12.549 1.00 62.06 93 PRO A CA 1
ATOM 766 C C . PRO A 1 93 ? 6.593 -4.677 13.471 1.00 62.06 93 PRO A C 1
ATOM 768 O O . PRO A 1 93 ? 5.919 -5.693 13.647 1.00 62.06 93 PRO A O 1
ATOM 771 N N . ASP A 1 94 ? 6.311 -3.501 14.033 1.00 77.12 94 ASP A N 1
ATOM 772 C CA . ASP A 1 94 ? 5.239 -3.277 14.960 1.00 77.12 94 ASP A CA 1
ATOM 773 C C . ASP A 1 94 ? 3.914 -3.116 14.210 1.00 77.12 94 ASP A C 1
ATOM 775 O O . ASP A 1 94 ? 3.752 -2.376 13.228 1.00 77.12 94 ASP A O 1
ATOM 779 N N . VAL A 1 95 ? 2.930 -3.864 14.703 1.00 82.06 95 VAL A N 1
ATOM 780 C CA . VAL A 1 95 ? 1.538 -3.695 14.310 1.00 82.06 95 VAL A CA 1
ATOM 781 C C . VAL A 1 95 ? 1.137 -2.266 14.663 1.00 82.06 95 VAL A C 1
ATOM 783 O O . VAL A 1 95 ? 1.254 -1.852 15.814 1.00 82.06 95 VAL A O 1
ATOM 786 N N . HIS A 1 96 ? 0.596 -1.541 13.692 1.00 86.25 96 HIS A N 1
ATOM 787 C CA . HIS A 1 96 ? 0.069 -0.196 13.896 1.00 86.25 96 HIS A CA 1
ATOM 788 C C . HIS A 1 96 ? -1.363 -0.084 13.379 1.00 86.25 96 HIS A C 1
ATOM 790 O O . HIS A 1 96 ? -1.816 -0.870 12.544 1.00 86.25 96 HIS A O 1
ATOM 796 N N . ILE A 1 97 ? -2.090 0.911 13.880 1.00 90.25 97 ILE A N 1
ATOM 797 C CA . ILE A 1 97 ? -3.440 1.240 13.421 1.00 90.25 97 ILE A CA 1
ATOM 798 C C . ILE A 1 97 ? -3.321 2.213 12.241 1.00 90.25 97 ILE A C 1
ATOM 800 O O . ILE A 1 97 ? -2.772 3.300 12.386 1.00 90.25 97 ILE A O 1
ATOM 804 N N . ASN A 1 98 ? -3.848 1.828 11.079 1.00 91.12 98 ASN A N 1
ATOM 805 C CA . ASN A 1 98 ? -3.982 2.689 9.900 1.00 91.12 98 ASN A CA 1
ATOM 806 C C . ASN A 1 98 ? -5.246 3.558 9.953 1.00 91.12 98 ASN A C 1
ATOM 808 O O . ASN A 1 98 ? -5.235 4.687 9.471 1.00 91.12 98 ASN A O 1
ATOM 812 N N . ASP A 1 99 ? -6.348 3.022 10.483 1.00 93.25 99 ASP A N 1
ATOM 813 C CA . ASP A 1 99 ? -7.607 3.754 10.663 1.00 93.25 99 ASP A CA 1
ATOM 814 C C . ASP A 1 99 ? -8.412 3.130 11.810 1.00 93.25 99 ASP A C 1
ATOM 816 O O . ASP A 1 99 ? -8.383 1.913 12.011 1.00 93.25 99 ASP A O 1
ATOM 820 N N . ALA A 1 100 ? -9.154 3.962 12.530 1.00 94.25 100 ALA A N 1
ATOM 821 C CA . ALA A 1 100 ? -10.086 3.559 13.575 1.00 94.25 100 ALA A CA 1
ATOM 822 C C . ALA A 1 100 ? -11.369 4.362 13.386 1.00 94.25 100 ALA A C 1
ATOM 824 O O . ALA A 1 100 ? -11.346 5.591 13.438 1.00 94.25 100 ALA A O 1
ATOM 825 N N . TYR A 1 101 ? -12.480 3.685 13.112 1.00 95.12 101 TYR A N 1
ATOM 826 C CA . TYR A 1 101 ? -13.743 4.359 12.839 1.00 95.12 101 TYR A CA 1
ATOM 827 C C . TYR A 1 101 ? -14.941 3.542 13.302 1.00 95.12 101 TYR A C 1
ATOM 829 O O . TYR A 1 101 ? -14.879 2.322 13.430 1.00 95.12 101 TYR A O 1
ATOM 837 N N . TRP A 1 102 ? -16.064 4.22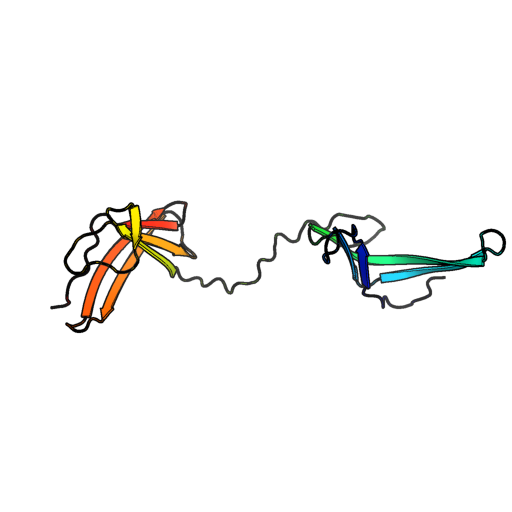0 13.482 1.00 95.94 102 TRP A N 1
ATOM 838 C CA . TRP A 1 102 ? -17.382 3.607 13.586 1.00 95.94 102 TRP A CA 1
ATOM 839 C C . TRP A 1 102 ? -18.262 4.093 12.431 1.00 95.94 102 TRP A C 1
ATOM 841 O O . TRP A 1 102 ? -17.899 5.017 11.697 1.00 95.94 102 TRP A O 1
ATOM 851 N N . ILE A 1 103 ? -19.391 3.425 12.214 1.00 94.12 103 ILE A N 1
ATOM 852 C CA . ILE A 1 103 ? -20.355 3.809 11.179 1.00 94.12 103 ILE A CA 1
ATOM 853 C C . ILE A 1 103 ? -21.556 4.440 11.872 1.00 94.12 103 ILE A C 1
ATOM 855 O O . ILE A 1 103 ? -22.224 3.773 12.663 1.00 94.12 103 ILE A O 1
ATOM 859 N N . ASN A 1 104 ? -21.822 5.710 11.574 1.00 91.75 104 ASN A N 1
ATOM 860 C CA . ASN A 1 104 ? -22.952 6.431 12.149 1.00 91.75 104 ASN A CA 1
ATOM 861 C C . ASN A 1 104 ? -24.296 5.926 11.579 1.00 91.75 104 ASN A C 1
ATOM 863 O O . ASN A 1 104 ? -24.319 5.200 10.580 1.00 91.75 104 ASN A O 1
ATOM 867 N N . PRO A 1 105 ? -25.446 6.323 12.157 1.00 91.94 105 PRO A N 1
ATOM 868 C CA . PRO A 1 105 ? -26.758 5.919 11.644 1.00 91.94 105 PRO A CA 1
ATOM 869 C C . PRO A 1 105 ? -27.031 6.327 10.186 1.00 91.94 105 PRO A C 1
ATOM 871 O O . PRO A 1 105 ? -27.873 5.717 9.530 1.00 91.94 105 PRO A O 1
ATOM 874 N N . ASN A 1 106 ? -26.311 7.325 9.663 1.00 93.81 106 ASN A N 1
ATOM 875 C CA . ASN A 1 106 ? -26.401 7.758 8.267 1.00 93.81 106 ASN A CA 1
ATOM 876 C C . ASN A 1 106 ? -25.559 6.883 7.316 1.00 93.81 106 ASN A C 1
ATOM 878 O O . ASN A 1 106 ? -25.621 7.069 6.101 1.00 93.81 106 ASN A O 1
ATOM 882 N N . GLY A 1 107 ? -24.790 5.923 7.840 1.00 92.56 107 GLY A N 1
ATOM 883 C CA . GLY A 1 107 ? -23.914 5.041 7.067 1.00 92.56 107 GLY A CA 1
ATOM 884 C C . GLY A 1 107 ? -22.530 5.624 6.771 1.00 92.56 107 GLY A C 1
ATOM 885 O O . GLY A 1 107 ? -21.790 5.060 5.964 1.00 92.56 107 GLY A O 1
ATOM 886 N N . GLU A 1 108 ? -22.161 6.738 7.400 1.00 95.00 108 GLU A N 1
ATOM 887 C CA . GLU A 1 108 ? -20.881 7.413 7.189 1.00 95.00 108 GLU A CA 1
ATOM 888 C C . GLU A 1 108 ? -19.836 6.954 8.207 1.00 95.00 108 GLU A C 1
ATOM 890 O O . GLU A 1 108 ? -20.154 6.603 9.344 1.00 95.00 108 GLU A O 1
ATOM 895 N N . LYS A 1 109 ? -18.563 6.981 7.801 1.00 96.19 109 LYS A N 1
ATOM 896 C CA . LYS A 1 109 ? -17.441 6.674 8.693 1.00 96.19 109 LYS A CA 1
ATOM 897 C C . LYS A 1 109 ? -17.119 7.875 9.581 1.00 96.19 109 LYS A C 1
ATOM 899 O O . LYS A 1 109 ? -16.732 8.924 9.066 1.00 96.19 109 LYS A O 1
ATOM 904 N N . CYS A 1 110 ? -17.181 7.680 10.891 1.00 91.25 110 CYS A N 1
ATOM 905 C CA . CYS A 1 110 ? -16.856 8.678 11.907 1.00 91.25 110 CYS A CA 1
ATOM 906 C C . CYS A 1 110 ? -15.624 8.247 12.715 1.00 91.25 110 CYS A C 1
ATOM 908 O O . CYS A 1 110 ? -15.444 7.061 12.986 1.00 91.25 110 CYS A O 1
ATOM 910 N N . ARG A 1 111 ? -14.775 9.215 13.080 1.00 92.31 111 ARG A N 1
ATOM 911 C CA . ARG A 1 111 ? -13.535 9.010 13.864 1.00 92.31 111 ARG A CA 1
ATOM 912 C C . ARG A 1 111 ? -13.578 9.661 15.244 1.00 92.31 111 ARG A C 1
ATOM 914 O O . ARG A 1 111 ? -12.704 9.415 16.059 1.00 92.31 111 ARG A O 1
ATOM 921 N N . GLU A 1 112 ? -14.597 10.475 15.479 1.00 89.50 112 GLU A N 1
ATOM 922 C CA . GLU A 1 112 ? -14.945 10.995 16.796 1.00 89.50 112 GLU A CA 1
ATOM 923 C C . GLU A 1 112 ? -15.859 9.964 17.456 1.00 89.50 112 GLU A C 1
ATOM 925 O O . GLU A 1 112 ? -16.910 9.628 16.897 1.00 89.50 112 GLU A O 1
ATOM 930 N N . PHE A 1 113 ? -15.429 9.406 18.585 1.00 89.50 113 PHE A N 1
ATOM 931 C CA . PHE A 1 113 ? -16.166 8.362 19.289 1.00 89.50 113 PHE A CA 1
ATOM 932 C C . PHE A 1 113 ? -17.088 8.997 20.332 1.00 89.50 113 PHE A C 1
ATOM 934 O O . PHE A 1 113 ? -16.648 9.864 21.085 1.00 89.50 113 PHE A O 1
ATOM 941 N N . PRO A 1 114 ? -18.369 8.600 20.395 1.00 88.81 114 PRO A N 1
ATOM 942 C CA . PRO A 1 114 ? -19.251 9.106 21.434 1.00 88.81 114 PRO A CA 1
ATOM 943 C C . PRO A 1 114 ? -18.800 8.587 22.809 1.00 88.81 114 PRO A C 1
ATOM 945 O O . PRO A 1 114 ? -18.458 7.416 22.973 1.00 88.81 114 PRO A O 1
ATOM 948 N N . ILE A 1 115 ? -18.799 9.475 23.803 1.00 88.81 115 ILE A N 1
ATOM 949 C CA . ILE A 1 115 ? -18.415 9.156 25.183 1.00 88.81 115 ILE A CA 1
ATOM 950 C C . ILE A 1 115 ? -19.642 8.628 25.929 1.00 88.81 115 ILE A C 1
ATOM 952 O O . ILE A 1 115 ? -20.684 9.282 25.946 1.00 88.81 115 ILE A O 1
ATOM 956 N N . GLY A 1 116 ? -19.506 7.473 26.582 1.00 88.19 116 GLY A N 1
ATOM 957 C CA . GLY A 1 116 ? -20.584 6.821 27.335 1.00 88.19 116 GLY A CA 1
ATOM 958 C C . GLY A 1 116 ? -21.653 6.147 26.467 1.00 88.19 116 GLY A C 1
ATOM 959 O O . GLY A 1 116 ? -22.731 5.825 26.965 1.00 88.19 116 GLY A O 1
ATOM 960 N N . GLU A 1 117 ? -21.386 5.963 25.171 1.00 90.94 117 GLU A N 1
ATOM 961 C CA . GLU A 1 117 ? -22.245 5.204 24.265 1.00 90.94 117 GLU A CA 1
ATOM 962 C C . GLU A 1 117 ? -21.439 4.097 23.580 1.00 90.94 117 GLU A C 1
ATOM 964 O O . GLU A 1 117 ? -20.373 4.339 23.011 1.00 90.94 117 GLU A O 1
ATOM 969 N N . ALA A 1 118 ? -21.964 2.870 23.616 1.00 93.69 118 ALA A N 1
ATOM 970 C CA . ALA A 1 118 ? -21.352 1.739 22.936 1.00 93.69 118 ALA A CA 1
ATOM 971 C C . ALA A 1 118 ? -21.586 1.818 21.418 1.00 93.69 118 ALA A C 1
ATOM 973 O O . ALA A 1 118 ? -22.719 1.954 20.948 1.00 93.69 118 ALA A O 1
ATOM 974 N N . VAL A 1 119 ? -20.510 1.682 20.646 1.00 94.25 119 VAL A N 1
ATOM 975 C CA . VAL A 1 119 ? -20.515 1.669 19.184 1.00 94.25 119 VAL A CA 1
ATOM 976 C C . VAL A 1 119 ? -19.762 0.468 18.634 1.00 94.25 119 VAL A C 1
ATOM 978 O O . VAL A 1 119 ? -18.862 -0.091 19.258 1.00 94.25 119 VAL A O 1
ATOM 981 N N . LYS A 1 120 ? -20.078 0.123 17.386 1.00 96.50 120 LYS A N 1
ATOM 982 C CA . LYS A 1 120 ? -19.317 -0.861 16.625 1.00 96.50 120 LYS A CA 1
ATOM 983 C C . LYS A 1 120 ? -18.052 -0.228 16.047 1.00 96.50 120 LYS A C 1
ATOM 985 O O . LYS A 1 120 ? -18.123 0.530 15.075 1.00 96.50 120 LYS A O 1
ATOM 990 N N . LEU A 1 121 ? -16.906 -0.567 16.626 1.00 96.25 121 LEU A N 1
ATOM 991 C CA . LEU A 1 121 ? -15.586 -0.085 16.226 1.00 96.25 121 LEU A CA 1
ATOM 992 C C . LEU A 1 121 ? -14.966 -0.989 15.152 1.00 96.25 121 LEU A C 1
ATOM 994 O O . LEU A 1 121 ? -14.914 -2.213 15.286 1.00 96.25 121 LEU A O 1
ATOM 998 N N . TYR A 1 122 ? -14.436 -0.355 14.109 1.00 95.62 122 TYR A N 1
ATOM 999 C CA . TYR A 1 122 ? -13.659 -0.966 13.038 1.00 95.62 122 TYR A CA 1
ATOM 1000 C C . TYR A 1 122 ? -12.227 -0.441 13.093 1.00 95.62 122 TYR A C 1
ATOM 1002 O O . TYR A 1 122 ? -11.986 0.755 12.919 1.00 95.62 122 TYR A O 1
ATOM 1010 N N . LEU A 1 123 ? -11.275 -1.347 13.288 1.00 95.44 123 LEU A N 1
ATOM 1011 C CA . LEU A 1 123 ? -9.846 -1.059 13.264 1.00 95.44 123 LEU A CA 1
ATOM 1012 C C . LEU A 1 123 ? -9.239 -1.640 11.999 1.00 95.44 123 LEU A C 1
ATOM 1014 O O . LEU A 1 123 ? -9.443 -2.814 11.703 1.00 95.44 123 LEU A O 1
ATOM 1018 N N . VAL A 1 124 ? -8.487 -0.825 11.268 1.00 93.31 124 VAL A N 1
ATOM 1019 C CA . VAL A 1 124 ? -7.706 -1.239 10.103 1.00 93.31 124 VAL A CA 1
ATOM 1020 C C . VAL A 1 124 ? -6.245 -1.224 10.508 1.00 93.31 124 VAL A C 1
ATOM 1022 O O . VAL A 1 124 ? -5.723 -0.180 10.890 1.00 93.31 124 VAL A O 1
ATOM 1025 N N . LEU A 1 125 ? -5.584 -2.370 10.422 1.00 89.56 125 LEU A N 1
ATOM 1026 C CA . LEU A 1 125 ? -4.214 -2.544 10.885 1.00 89.56 125 LEU A CA 1
ATOM 1027 C C . LEU A 1 125 ? -3.218 -2.565 9.726 1.00 89.56 125 LEU A C 1
ATOM 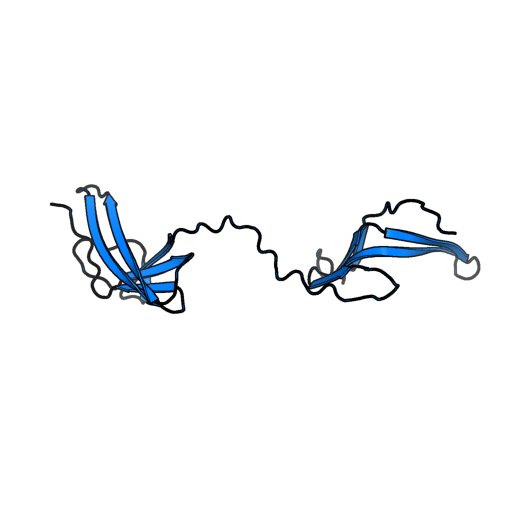1029 O O . LEU A 1 125 ? -3.511 -3.044 8.629 1.00 89.56 125 LEU A O 1
ATOM 1033 N N . GLY A 1 126 ? -2.015 -2.072 9.994 1.00 84.88 126 GLY A N 1
ATOM 1034 C CA . GLY A 1 126 ? -0.815 -2.324 9.207 1.00 84.88 126 GLY A CA 1
ATOM 1035 C C . GLY A 1 126 ? 0.056 -3.381 9.882 1.00 84.88 126 GLY A C 1
ATOM 1036 O O . GLY A 1 126 ? -0.016 -3.573 11.094 1.00 84.88 126 GLY A O 1
ATOM 1037 N N . ASN A 1 127 ? 0.860 -4.089 9.084 1.00 84.56 127 ASN A N 1
ATOM 1038 C CA . ASN A 1 127 ? 1.853 -5.067 9.553 1.00 84.56 127 ASN A CA 1
ATOM 1039 C C . ASN A 1 127 ? 1.301 -6.125 10.537 1.00 84.56 127 ASN A C 1
ATOM 1041 O O . ASN A 1 127 ? 1.946 -6.486 11.513 1.00 84.56 127 ASN A O 1
ATOM 1045 N N . TYR A 1 128 ? 0.095 -6.640 10.268 1.00 84.00 128 TYR A N 1
ATOM 1046 C CA . TYR A 1 128 ? -0.591 -7.641 11.093 1.00 84.00 128 TYR A CA 1
ATOM 1047 C C . TYR A 1 128 ? -0.347 -9.079 10.609 1.00 84.00 128 TYR A C 1
ATOM 1049 O O . TYR A 1 128 ? -0.120 -9.325 9.424 1.00 84.00 128 TYR A O 1
ATOM 1057 N N . ASN A 1 129 ? -0.506 -10.054 11.512 1.00 77.56 129 ASN A N 1
ATOM 1058 C CA . ASN A 1 129 ? -0.674 -11.459 11.137 1.00 77.56 129 ASN A CA 1
ATOM 1059 C C . ASN A 1 129 ? -2.155 -11.852 11.180 1.00 77.56 129 ASN A C 1
ATOM 1061 O O . ASN A 1 129 ? -2.872 -11.541 12.134 1.00 77.56 129 ASN A O 1
ATOM 1065 N N . VAL A 1 130 ? -2.618 -12.579 10.162 1.00 79.06 130 VAL A N 1
ATOM 1066 C CA . VAL A 1 130 ? -3.989 -13.108 10.128 1.00 79.06 130 VAL A CA 1
ATOM 1067 C C . VAL A 1 130 ? -4.205 -14.040 11.320 1.00 79.06 130 VAL A C 1
ATOM 1069 O O . VAL A 1 130 ? -3.410 -14.948 11.565 1.00 79.06 130 VAL A O 1
ATOM 1072 N N . GLY A 1 131 ? -5.290 -13.831 12.064 1.00 79.31 131 GLY A N 1
ATOM 1073 C CA . GLY A 1 131 ? -5.617 -14.625 13.246 1.00 79.31 131 GLY A CA 1
ATOM 1074 C C . GLY A 1 131 ? -4.882 -14.216 14.527 1.00 79.31 131 GLY A C 1
ATOM 1075 O O . GLY A 1 131 ? -5.125 -14.835 15.562 1.00 79.31 131 GLY A O 1
ATOM 1076 N N . GLN A 1 132 ? -4.028 -13.189 14.492 1.00 81.44 132 GLN A N 1
ATOM 1077 C CA . GLN A 1 132 ? -3.408 -12.630 15.692 1.00 81.44 132 GLN A CA 1
ATOM 1078 C C . GLN A 1 132 ? -4.454 -11.917 16.553 1.00 81.44 132 GLN A C 1
ATOM 1080 O O . GLN A 1 132 ? -5.290 -11.179 16.036 1.00 81.44 132 GLN A O 1
ATOM 1085 N N . THR A 1 133 ? -4.400 -12.133 17.868 1.00 87.50 133 THR A N 1
ATOM 1086 C CA . THR A 1 133 ? -5.157 -11.336 18.842 1.00 87.50 133 THR A CA 1
ATOM 1087 C C . THR A 1 133 ? -4.323 -10.132 19.243 1.00 87.50 133 THR A C 1
ATOM 1089 O O . THR A 1 133 ? -3.159 -10.289 19.614 1.00 87.50 133 THR A O 1
ATOM 1092 N N . ILE A 1 134 ? -4.916 -8.946 19.175 1.00 86.19 134 ILE A N 1
ATOM 1093 C CA . ILE A 1 134 ? -4.257 -7.681 19.498 1.00 86.19 134 ILE A CA 1
ATOM 1094 C C . ILE A 1 134 ? -5.086 -6.971 20.559 1.00 86.19 134 ILE A C 1
ATOM 1096 O O . ILE A 1 134 ? -6.317 -7.008 20.514 1.00 86.19 134 ILE A O 1
ATOM 1100 N N . GLN A 1 135 ? -4.394 -6.389 21.532 1.00 91.25 135 GLN A N 1
ATOM 1101 C CA . GLN A 1 135 ? -4.979 -5.567 22.579 1.00 91.25 135 GLN A CA 1
ATOM 1102 C C . GLN A 1 135 ? -4.775 -4.098 22.217 1.00 91.25 135 GLN A C 1
ATOM 1104 O O . GLN A 1 135 ? -3.705 -3.716 21.748 1.00 91.25 135 GLN A O 1
ATOM 1109 N N . PHE A 1 136 ? -5.815 -3.306 22.426 1.00 90.69 136 PHE A N 1
ATOM 1110 C CA . PHE A 1 136 ? -5.855 -1.889 22.121 1.00 90.69 136 PHE A CA 1
ATOM 1111 C C . PHE A 1 136 ? -6.262 -1.126 23.372 1.00 90.69 136 PHE A C 1
ATOM 1113 O O . PHE A 1 136 ? -7.203 -1.523 24.062 1.00 90.69 136 PHE A O 1
ATOM 1120 N N . ASP A 1 137 ? -5.572 -0.020 23.613 1.00 91.44 137 ASP A N 1
ATOM 1121 C CA . ASP A 1 137 ? -5.869 0.928 24.675 1.00 91.44 137 ASP A CA 1
ATOM 1122 C C . ASP A 1 137 ? -6.075 2.299 24.024 1.00 91.44 137 ASP A C 1
ATOM 1124 O O . ASP A 1 137 ? -5.204 2.797 23.308 1.00 91.44 137 ASP A O 1
ATOM 1128 N N . PHE A 1 138 ? -7.258 2.871 24.227 1.00 89.69 138 PHE A N 1
ATOM 1129 C CA . PHE A 1 138 ? -7.664 4.173 23.713 1.00 89.69 138 PHE A CA 1
ATOM 1130 C C . PHE A 1 138 ? -7.711 5.163 24.866 1.00 89.69 138 PHE A C 1
ATOM 1132 O O . PHE A 1 138 ? -8.243 4.849 25.933 1.00 89.69 138 PHE A O 1
ATOM 1139 N N . GLU A 1 139 ? -7.181 6.357 24.624 1.00 90.25 139 GLU A N 1
ATOM 1140 C CA . GLU A 1 139 ? -7.196 7.472 25.559 1.00 90.25 139 GLU A CA 1
ATOM 1141 C C . GLU A 1 139 ? -7.537 8.752 24.791 1.00 90.25 139 GLU A C 1
ATOM 1143 O O . GLU A 1 139 ? -6.932 9.035 23.755 1.00 90.25 139 GLU A O 1
ATOM 1148 N N . GLU A 1 140 ? -8.521 9.503 25.280 1.00 85.25 140 GLU A N 1
ATOM 1149 C CA . GLU A 1 140 ? -8.941 10.782 24.706 1.00 85.25 140 GLU A CA 1
ATOM 1150 C C . GLU A 1 140 ? -8.987 11.848 25.801 1.00 85.25 140 GLU A C 1
ATOM 1152 O O . GLU A 1 140 ? -9.694 11.705 26.803 1.00 85.25 140 GLU A O 1
ATOM 1157 N N . GLU A 1 141 ? -8.223 12.924 25.618 1.00 87.75 141 GLU A N 1
ATOM 1158 C CA . GLU A 1 141 ? -8.274 14.093 26.492 1.00 87.75 141 GLU A CA 1
ATOM 1159 C C . GLU A 1 141 ? -9.430 15.005 26.072 1.00 87.75 141 GLU A C 1
ATOM 1161 O O . GLU A 1 141 ? -9.474 15.505 24.949 1.00 87.75 141 GLU A O 1
ATOM 1166 N N . THR A 1 142 ? -10.354 15.247 26.997 1.00 81.88 142 THR A N 1
ATOM 1167 C CA . THR A 1 142 ? -11.492 16.156 26.821 1.00 81.88 142 THR A CA 1
ATOM 1168 C C . THR A 1 142 ? -11.423 17.294 27.835 1.00 81.88 142 THR A C 1
ATOM 1170 O O . THR A 1 142 ? -10.731 17.189 28.851 1.00 81.88 142 THR A O 1
ATOM 1173 N N . ASP A 1 143 ? -12.205 18.356 27.625 1.00 81.19 143 ASP A N 1
ATOM 1174 C CA . ASP A 1 143 ? -12.328 19.467 28.585 1.00 81.19 143 ASP A CA 1
ATOM 1175 C C . ASP A 1 143 ? -12.781 19.005 29.986 1.00 81.19 143 ASP A C 1
ATOM 1177 O O . ASP A 1 143 ? -12.525 19.673 30.989 1.00 81.19 143 ASP A O 1
ATOM 1181 N N . GLU A 1 144 ? -13.449 17.851 30.067 1.00 77.38 144 GLU A N 1
ATOM 1182 C CA . GLU A 1 144 ? -13.995 17.278 31.299 1.00 77.38 144 GLU A CA 1
ATOM 1183 C C . GLU A 1 144 ? -13.099 16.187 31.915 1.00 77.38 144 GLU A C 1
ATOM 1185 O O . GLU A 1 144 ? -13.478 15.591 32.926 1.00 77.38 144 GLU A O 1
ATOM 1190 N N . GLY A 1 145 ? -11.925 15.923 31.329 1.00 83.38 145 GLY A N 1
ATOM 1191 C CA . GLY A 1 145 ? -10.961 14.921 31.788 1.00 83.38 145 GLY A CA 1
ATOM 1192 C C . GLY A 1 145 ? -10.589 13.886 30.724 1.00 83.38 145 GLY A C 1
ATOM 1193 O O . GLY A 1 145 ? -10.908 14.025 29.544 1.00 83.38 145 GLY A O 1
ATOM 1194 N N . VAL A 1 146 ? -9.894 12.835 31.159 1.00 86.81 146 VAL A N 1
ATOM 1195 C CA . VAL A 1 146 ? -9.404 11.758 30.290 1.00 86.81 146 VAL A CA 1
ATOM 1196 C C . VAL A 1 146 ? -10.441 10.640 30.197 1.00 86.81 146 VAL A C 1
ATOM 1198 O O . VAL A 1 146 ? -10.847 10.073 31.216 1.00 86.81 146 VAL A O 1
ATOM 1201 N N . CYS A 1 147 ? -10.843 10.294 28.97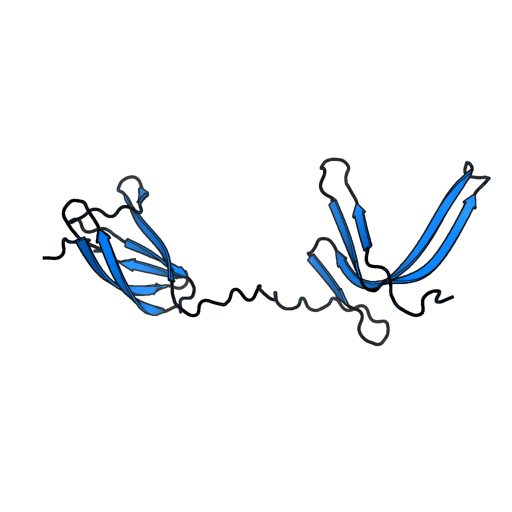9 1.00 87.62 147 CYS A N 1
ATOM 1202 C CA . CYS A 1 147 ? -11.659 9.118 28.701 1.00 87.62 147 CYS A CA 1
ATOM 1203 C C . CYS A 1 147 ? -10.773 7.958 28.238 1.00 87.62 147 CYS A C 1
ATOM 1205 O O . CYS A 1 147 ? -9.771 8.175 27.561 1.00 87.62 147 CYS A O 1
ATOM 1207 N N . HIS A 1 148 ? -11.129 6.730 28.611 1.00 92.06 148 HIS A N 1
ATOM 1208 C CA . HIS A 1 148 ? -10.373 5.528 28.296 1.00 92.06 148 HIS A CA 1
ATOM 1209 C C . HIS A 1 148 ? -11.276 4.368 27.854 1.00 92.06 148 HIS A C 1
ATOM 1211 O O . HIS A 1 148 ? -12.434 4.254 28.269 1.00 92.06 148 HIS A O 1
ATOM 1217 N N . ALA A 1 149 ? -10.712 3.486 27.030 1.00 91.81 149 ALA A N 1
ATOM 1218 C CA . ALA A 1 149 ? -11.278 2.180 26.715 1.00 91.81 149 ALA A CA 1
ATOM 1219 C C . ALA A 1 149 ? -10.163 1.176 26.421 1.00 91.81 149 ALA A C 1
ATOM 1221 O O . ALA A 1 149 ? -9.174 1.515 25.776 1.00 91.81 149 ALA A O 1
ATOM 1222 N N . SER A 1 150 ? -10.352 -0.073 26.841 1.00 91.94 150 SER A N 1
ATOM 1223 C CA . SER A 1 150 ? -9.441 -1.174 26.522 1.00 91.94 150 SER A CA 1
ATOM 1224 C C . SER A 1 150 ? -10.230 -2.305 25.882 1.00 91.94 150 SER A C 1
ATOM 1226 O O . SER A 1 150 ? -11.235 -2.761 26.428 1.00 91.94 150 SER A O 1
ATOM 1228 N N . CYS A 1 151 ? -9.784 -2.785 24.727 1.00 92.12 151 CYS A N 1
ATOM 1229 C CA . CYS A 1 151 ? -10.435 -3.887 24.030 1.00 92.12 151 CYS A CA 1
ATOM 1230 C C . CYS A 1 151 ? -9.407 -4.815 23.384 1.00 92.12 151 CYS A C 1
ATOM 1232 O O . CYS A 1 151 ? -8.226 -4.499 23.259 1.00 92.12 151 CYS A O 1
ATOM 1234 N N . SER A 1 152 ? -9.849 -6.006 22.991 1.00 91.31 152 SER A N 1
ATOM 1235 C CA . SER A 1 152 ? -9.015 -6.916 22.214 1.00 91.31 152 SER A CA 1
ATOM 1236 C C . SER A 1 152 ? -9.839 -7.580 21.131 1.00 91.31 152 SER A C 1
ATOM 1238 O O . SER A 1 152 ? -11.042 -7.792 21.289 1.00 91.31 152 SER A O 1
ATOM 1240 N N . GLY A 1 153 ? -9.190 -7.918 20.026 1.00 90.75 153 GLY A N 1
ATOM 1241 C CA . GLY A 1 153 ? -9.854 -8.601 18.932 1.00 90.75 153 GLY A CA 1
ATOM 1242 C C . GLY A 1 153 ? -8.874 -9.338 18.041 1.00 90.75 153 GLY A C 1
ATOM 1243 O O . GLY A 1 153 ? -7.658 -9.152 18.127 1.00 90.75 153 GLY A O 1
ATOM 1244 N N . ARG A 1 154 ? -9.421 -10.235 17.221 1.00 89.38 154 ARG A N 1
ATOM 1245 C CA . ARG A 1 154 ? -8.641 -11.087 16.328 1.00 89.38 154 ARG A CA 1
ATOM 1246 C C . ARG A 1 154 ? -8.671 -10.530 14.914 1.00 89.38 154 ARG A C 1
ATOM 1248 O O . ARG A 1 154 ? -9.754 -10.305 14.382 1.00 89.38 154 ARG A O 1
ATOM 1255 N N . THR A 1 155 ? -7.502 -10.367 14.310 1.00 90.12 155 THR A N 1
ATOM 1256 C CA . THR A 1 155 ? -7.379 -9.815 12.960 1.00 90.12 155 THR A CA 1
ATOM 1257 C C . THR A 1 155 ? -7.852 -10.802 11.896 1.00 90.12 155 THR A C 1
ATOM 1259 O O . THR A 1 155 ? -7.525 -11.994 11.953 1.00 90.12 155 THR A O 1
ATOM 1262 N N . ASP A 1 156 ? -8.613 -10.310 10.920 1.00 89.00 156 ASP A N 1
ATOM 1263 C CA . ASP A 1 156 ? -9.065 -11.077 9.757 1.00 89.00 156 ASP A CA 1
ATOM 1264 C C . ASP A 1 156 ? -8.034 -11.108 8.605 1.00 89.00 156 ASP A C 1
ATOM 1266 O O . ASP A 1 156 ? -6.898 -10.647 8.735 1.00 89.00 156 ASP A O 1
ATOM 1270 N N . ASP A 1 157 ? -8.414 -11.703 7.470 1.00 84.75 157 ASP A N 1
ATOM 1271 C CA . ASP A 1 157 ? -7.584 -11.816 6.261 1.00 84.75 157 ASP A CA 1
ATOM 1272 C C . ASP A 1 157 ? -7.395 -10.489 5.504 1.00 84.75 157 ASP A C 1
ATOM 1274 O O . ASP A 1 157 ? -6.637 -10.433 4.535 1.00 84.75 157 ASP A O 1
ATOM 1278 N N . LYS A 1 158 ? -8.063 -9.422 5.950 1.00 88.62 158 LYS A N 1
ATOM 1279 C CA . LYS A 1 158 ? -7.988 -8.065 5.400 1.00 88.62 158 LYS A CA 1
ATOM 1280 C C . LYS A 1 158 ? -7.335 -7.075 6.358 1.00 88.62 158 LYS A C 1
ATOM 1282 O O . LYS A 1 158 ? -7.205 -5.904 6.000 1.00 88.62 158 LYS A O 1
ATOM 1287 N N . GLY A 1 159 ? -6.914 -7.512 7.542 1.00 86.38 159 GLY A N 1
ATOM 1288 C CA . GLY A 1 159 ? -6.287 -6.630 8.521 1.00 86.38 159 GLY A CA 1
ATOM 1289 C C . GLY A 1 159 ? -7.273 -5.856 9.356 1.00 86.38 159 GLY A C 1
ATOM 1290 O O . GLY A 1 159 ? -6.895 -4.844 9.939 1.00 86.38 159 GLY A O 1
ATOM 1291 N N . MET A 1 160 ? -8.530 -6.291 9.393 1.00 93.31 160 MET A N 1
ATOM 1292 C CA . MET A 1 160 ? -9.541 -5.657 10.209 1.00 93.31 160 MET A CA 1
ATOM 1293 C C . MET A 1 160 ? -9.734 -6.381 11.532 1.00 93.31 160 MET A C 1
ATOM 1295 O O . MET A 1 160 ? -9.714 -7.612 11.613 1.00 93.31 160 MET A O 1
ATOM 1299 N N . VAL A 1 161 ? -9.973 -5.583 12.566 1.00 94.25 161 VAL A N 1
ATOM 1300 C CA . VAL A 1 161 ? -10.525 -6.025 13.843 1.00 94.25 161 VAL A CA 1
ATOM 1301 C C . VAL A 1 161 ? -11.843 -5.291 14.048 1.00 94.25 161 VAL A C 1
ATOM 1303 O O . VAL A 1 161 ? -11.921 -4.078 13.855 1.00 94.25 161 VAL A O 1
ATOM 1306 N N . ILE A 1 162 ? -12.886 -6.034 14.411 1.00 95.31 162 ILE A N 1
ATOM 1307 C CA . ILE A 1 162 ? -14.223 -5.495 14.658 1.00 95.31 162 ILE A CA 1
ATOM 1308 C C . ILE A 1 162 ? -14.569 -5.745 16.123 1.00 95.31 162 ILE A C 1
ATOM 1310 O O . ILE A 1 162 ? -14.531 -6.891 16.574 1.00 95.31 162 ILE A O 1
ATOM 1314 N N . ILE A 1 163 ? -14.908 -4.679 16.843 1.00 95.81 163 ILE A N 1
ATOM 1315 C CA . ILE A 1 163 ? -15.374 -4.719 18.231 1.00 95.81 163 ILE A CA 1
ATOM 1316 C C . ILE A 1 163 ? -16.829 -4.253 18.223 1.00 95.81 163 ILE A C 1
ATOM 1318 O O . ILE A 1 163 ? -17.109 -3.128 17.822 1.00 95.81 163 ILE A O 1
ATOM 1322 N N . GLU A 1 164 ? -17.759 -5.133 18.593 1.00 94.31 164 GLU A N 1
ATOM 1323 C CA . GLU A 1 164 ? -19.201 -4.854 18.477 1.00 94.31 164 GLU A CA 1
ATOM 1324 C C . GLU A 1 164 ? -19.686 -3.824 19.508 1.00 94.31 164 GLU A C 1
ATOM 1326 O O . GLU A 1 164 ? -20.454 -2.937 19.149 1.00 94.31 164 GLU A O 1
ATOM 1331 N N . ASP A 1 165 ? -19.182 -3.908 20.742 1.00 93.56 165 ASP A N 1
ATOM 1332 C CA . ASP A 1 165 ? -19.623 -3.100 21.885 1.00 93.56 165 ASP A CA 1
ATOM 1333 C C . ASP A 1 165 ? -18.447 -2.279 22.454 1.00 93.56 165 ASP A C 1
ATOM 1335 O O . ASP A 1 165 ? -18.000 -2.492 23.580 1.00 93.56 165 ASP A O 1
ATOM 1339 N N . PHE A 1 166 ? -17.867 -1.390 21.642 1.00 93.94 166 PHE A N 1
ATOM 1340 C CA . 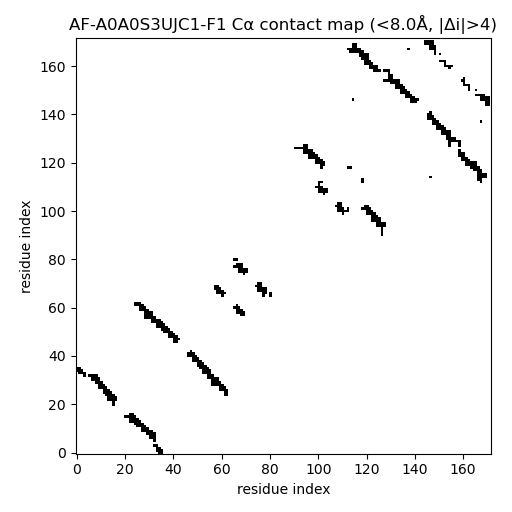PHE A 1 166 ? -16.795 -0.491 22.078 1.00 93.94 166 PHE A CA 1
ATOM 1341 C C . PHE A 1 166 ? -17.379 0.771 22.715 1.00 93.94 166 PHE A C 1
ATOM 1343 O O . PHE A 1 166 ? -18.114 1.499 22.059 1.00 93.94 166 PHE A O 1
ATOM 1350 N N . GLU A 1 167 ? -17.015 1.063 23.960 1.00 94.06 167 GLU A N 1
ATOM 1351 C CA . GLU A 1 167 ? -17.481 2.245 24.687 1.00 94.06 167 GLU A CA 1
ATOM 1352 C C . GLU A 1 167 ? -16.294 2.991 25.295 1.00 94.06 167 GLU A C 1
ATOM 1354 O O . GLU A 1 167 ? -15.472 2.398 25.997 1.00 94.06 167 GLU A O 1
ATOM 1359 N N . LEU A 1 168 ? -16.219 4.298 25.036 1.00 91.31 168 LEU A N 1
ATOM 1360 C CA . LEU A 1 168 ? -15.239 5.182 25.652 1.00 91.31 168 LEU A CA 1
ATOM 1361 C C . LEU A 1 168 ? -15.830 5.776 26.934 1.00 91.31 168 LEU A C 1
ATOM 1363 O O . LEU A 1 168 ? -16.848 6.465 26.894 1.00 91.31 168 LEU A O 1
ATOM 1367 N N . THR A 1 169 ? -15.196 5.513 28.075 1.00 89.88 169 THR A N 1
ATOM 1368 C CA . THR A 1 169 ? -15.717 5.907 29.395 1.00 89.88 169 THR A CA 1
ATOM 1369 C C . THR A 1 169 ? -14.757 6.850 30.101 1.00 89.88 169 THR A C 1
ATOM 1371 O O . THR A 1 169 ? -13.548 6.784 29.897 1.00 89.88 169 THR A O 1
ATOM 1374 N N . LYS A 1 170 ? -15.264 7.755 30.941 1.00 84.44 170 LYS A N 1
ATOM 1375 C CA . LYS A 1 170 ? -14.389 8.610 31.754 1.00 84.44 170 LYS A CA 1
ATOM 1376 C C . LYS A 1 170 ? -13.604 7.756 32.737 1.00 84.44 170 LYS A C 1
ATOM 1378 O O . LYS A 1 170 ? -14.176 6.903 33.410 1.00 84.44 170 LYS A O 1
ATOM 1383 N N . LYS A 1 171 ? -12.302 8.013 32.828 1.00 70.94 171 LYS A N 1
ATOM 1384 C CA . LYS A 1 171 ? -11.454 7.399 33.842 1.00 70.94 171 LYS A CA 1
ATOM 1385 C C . LYS A 1 171 ? -11.870 7.959 35.207 1.00 70.94 171 LYS A C 1
ATOM 1387 O O . LYS A 1 171 ? -11.797 9.172 35.403 1.00 70.94 171 LYS A O 1
ATOM 1392 N N . GLU A 1 172 ? -12.372 7.091 36.087 1.00 60.34 172 GLU A N 1
ATOM 1393 C CA . GLU A 1 172 ? -12.688 7.439 37.484 1.00 60.34 172 GLU A CA 1
ATOM 1394 C C . GLU A 1 172 ? -11.449 7.896 38.268 1.00 60.34 172 GLU A C 1
ATOM 1396 O O . GLU A 1 172 ? -10.344 7.344 38.035 1.00 60.34 172 GLU A O 1
#

Radius of gyration: 30.49 Å; Cα contacts (8 Å, |Δi|>4): 321; chains: 1; bounding box: 64×34×92 Å

Secondary structure (DSSP, 8-state):
----SS--EEEEEEE--SSSSS-SEEEEEEEEEEEEEEEEEETTTTTEEEEEEEEE-SEEEETTTEEEEE-SSS-EEEPP-------------S-EEEEEEEE-TTS-EE-SPPBTS-EEEEEEEESPPTT-EEEEEEEEEETTEEEEEEEEEE--TTSEEEEEEE-BEE--

Solvent-accessible surface area (backbone atoms only — not comparable to full-atom values): 10386 Å² total; per-residue (Å²): 110,80,79,58,97,63,58,76,42,66,51,75,50,73,41,64,82,80,82,58,99,59,59,77,38,40,40,39,36,33,55,18,34,62,56,43,78,50,74,47,76,37,74,88,69,81,59,46,75,45,78,48,76,42,74,50,57,43,35,40,34,44,70,90,77,44,54,36,46,68,56,92,80,93,49,86,45,72,43,74,71,69,73,75,76,61,71,81,61,77,70,61,79,59,65,41,79,75,45,62,33,33,67,47,98,88,71,45,82,35,74,79,77,59,72,78,41,70,36,48,37,40,36,35,47,38,66,69,59,69,67,42,74,48,79,48,79,49,78,47,86,49,101,91,46,50,28,3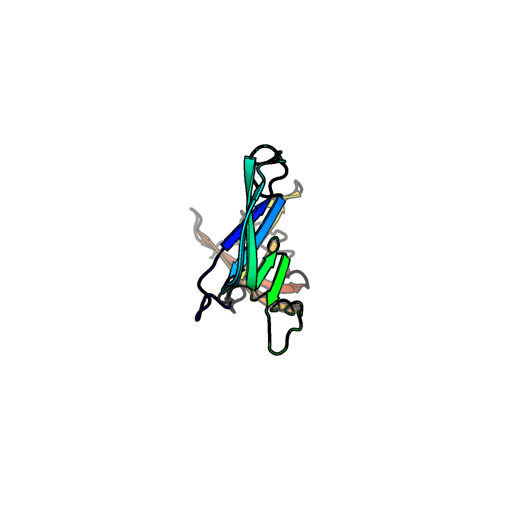6,35,76,51,70,38,54,25,39,95,81,31,38,28,72,41,71,77,40,44,35,34,72,64,129

Mean predicted aligned error: 18.42 Å

pLDDT: mean 76.75, std 17.64, range [32.84, 96.5]

Foldseek 3Di:
DQPDPWQDDWDKDFDCPPPDPHGPKIKTFPRKTFPDWDWDFDPPVVRDIDIDTDIDGQWMDMPNPWIWGDDPDPDTDGPPPPPPPPPPPVQPLDKDWPDKFFQDPVRDTDPDADAPAWTKIKTAIDNDDQQDKDKDKDWDQDPVGIWIWIDIATAHPRRIGIDGGTHTYHDD

Organism: Prevotella intermedia (NCBI:txid28131)

InterPro domains:
  IPR041408 Hemolysin coregulated protein (Hcp) TssD [PF17642] (9-64)

Nearest PDB structures (foldseek):
  6bdc-assembly1_A  TM=8.910E-01  e=3.503E-02  Flavobacterium johnsoniae UW101
  8gra-assembly1_E  TM=9.119E-01  e=1.672E-01  Bacteroides fragilis
  5xhh-assembly2_B  TM=7.459E-01  e=1.210E+00  Salmonella enterica subsp. enterica serovar Typhimurium
  5xhh-assembly3_C  TM=7.279E-01  e=1.148E+00  Salmonella enterica subsp. enterica serovar Typhimurium
  5xhh-assembly1_A  TM=7.875E-01  e=3.255E+00  Salmonella enterica subsp. enterica serovar Typhimurium